Protein AF-A0A935Y279-F1 (afdb_monomer_lite)

Structure (mmCIF, N/CA/C/O backbone):
data_AF-A0A935Y279-F1
#
_entry.id   AF-A0A935Y279-F1
#
loop_
_atom_site.group_PDB
_atom_site.id
_atom_site.type_symbol
_atom_site.label_atom_id
_atom_site.label_alt_id
_atom_site.label_comp_id
_atom_site.label_asym_id
_atom_site.label_entity_id
_atom_site.label_seq_id
_atom_site.pdbx_PDB_ins_code
_atom_site.Cartn_x
_atom_site.Cartn_y
_atom_site.Cartn_z
_atom_site.occupancy
_atom_site.B_iso_or_equiv
_atom_site.auth_seq_id
_atom_site.auth_comp_id
_atom_site.auth_asym_id
_atom_site.auth_atom_id
_atom_site.pdbx_PDB_model_num
ATOM 1 N N . MET A 1 1 ? -12.618 2.367 8.382 1.00 70.62 1 MET A N 1
ATOM 2 C CA . MET A 1 1 ? -11.995 2.801 9.655 1.00 70.62 1 MET A CA 1
ATOM 3 C C . MET A 1 1 ? -10.494 2.624 9.514 1.00 70.62 1 MET A C 1
ATOM 5 O O . MET A 1 1 ? -10.117 1.582 8.996 1.00 70.62 1 MET A O 1
ATOM 9 N N . PRO A 1 2 ? -9.652 3.591 9.921 1.00 80.25 2 PRO A N 1
ATOM 10 C CA . PRO A 1 2 ? -8.203 3.426 9.836 1.00 80.25 2 PRO A CA 1
ATOM 11 C C . PRO A 1 2 ? -7.708 2.203 10.620 1.00 80.25 2 PRO A C 1
ATOM 13 O O . PRO A 1 2 ? -8.274 1.853 11.662 1.00 80.25 2 PRO A O 1
ATOM 16 N N . ARG A 1 3 ? -6.655 1.562 10.103 1.00 86.56 3 ARG A N 1
ATOM 17 C CA . ARG A 1 3 ? -5.984 0.428 10.746 1.00 86.56 3 ARG A CA 1
ATOM 18 C C . ARG A 1 3 ? -5.455 0.825 12.126 1.00 86.56 3 ARG A C 1
ATOM 20 O O . ARG A 1 3 ? -4.915 1.915 12.304 1.00 86.56 3 ARG A O 1
ATOM 27 N N . GLY A 1 4 ? -5.550 -0.099 13.079 1.00 87.19 4 GLY A N 1
ATOM 28 C CA . GLY A 1 4 ? -5.021 0.064 14.430 1.00 87.19 4 GLY A CA 1
ATOM 29 C C . GLY A 1 4 ? -6.099 0.150 15.506 1.00 87.19 4 GLY A C 1
ATOM 30 O O . GLY A 1 4 ? -7.254 -0.225 15.300 1.00 87.19 4 GLY A O 1
ATOM 31 N N . ILE A 1 5 ? -5.688 0.602 16.693 1.00 90.94 5 ILE A N 1
ATOM 32 C CA . ILE A 1 5 ? -6.561 0.646 17.865 1.00 90.94 5 ILE A CA 1
ATOM 33 C C . ILE A 1 5 ? -7.462 1.875 17.793 1.00 90.94 5 ILE A C 1
ATOM 35 O O . ILE A 1 5 ? -6.984 3.006 17.742 1.00 90.94 5 ILE A O 1
ATOM 39 N N . GLN A 1 6 ? -8.766 1.635 17.844 1.00 89.81 6 GLN A N 1
ATOM 40 C CA . GLN A 1 6 ? -9.812 2.644 17.741 1.00 89.81 6 GLN A CA 1
ATOM 41 C C . GLN A 1 6 ? -10.726 2.581 18.962 1.00 89.81 6 GLN A C 1
ATOM 43 O O . GLN A 1 6 ? -10.985 1.504 19.499 1.00 89.81 6 GLN A O 1
ATOM 48 N N . ASN A 1 7 ? -1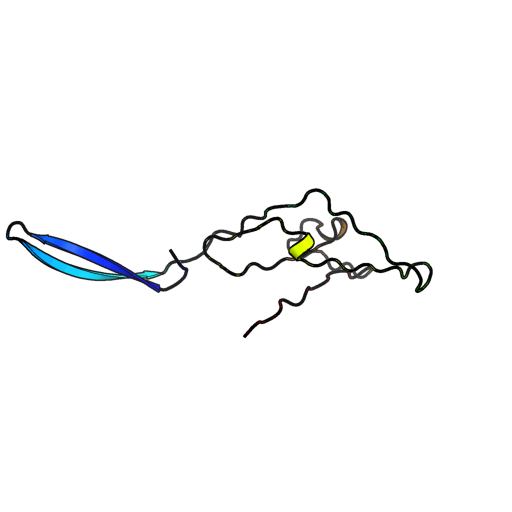1.232 3.733 19.398 1.00 93.62 7 ASN A N 1
ATOM 49 C CA . ASN A 1 7 ? -12.157 3.818 20.524 1.00 93.62 7 ASN A CA 1
ATOM 50 C C . ASN A 1 7 ? -13.590 3.911 19.998 1.00 93.62 7 ASN A C 1
ATOM 52 O O . ASN A 1 7 ? -13.951 4.880 19.335 1.00 93.62 7 ASN A O 1
ATOM 56 N N . ALA A 1 8 ? -14.407 2.917 20.322 1.00 90.94 8 ALA A N 1
ATOM 57 C CA . ALA A 1 8 ? -15.848 2.954 20.131 1.00 90.94 8 ALA A CA 1
ATOM 58 C C . ALA A 1 8 ? -16.539 3.298 21.454 1.00 90.94 8 ALA A C 1
ATOM 60 O O . ALA A 1 8 ? -16.060 2.934 22.529 1.00 90.94 8 ALA A O 1
ATOM 61 N N . TYR A 1 9 ? -17.673 3.989 21.377 1.00 93.31 9 TYR A N 1
ATOM 62 C CA . TYR A 1 9 ? -18.470 4.359 22.542 1.00 93.31 9 TYR A CA 1
ATOM 63 C C . TYR A 1 9 ? -19.799 3.619 22.502 1.00 93.31 9 TYR A C 1
ATOM 65 O O . TYR A 1 9 ? -20.561 3.761 21.549 1.00 93.31 9 TYR A O 1
ATOM 73 N N . ILE A 1 10 ? -20.082 2.860 23.554 1.00 93.19 10 ILE A N 1
ATOM 74 C CA . ILE A 1 10 ? -21.420 2.340 23.816 1.00 93.19 10 ILE A CA 1
ATOM 75 C C . ILE A 1 10 ? -22.118 3.372 24.690 1.00 93.19 10 ILE A C 1
ATOM 77 O O . ILE A 1 10 ? -21.613 3.717 25.761 1.00 93.19 10 ILE A O 1
ATOM 81 N N . VAL A 1 11 ? -23.248 3.877 24.211 1.00 93.94 11 VAL A N 1
ATOM 82 C CA . VAL A 1 11 ? -24.107 4.811 24.936 1.00 93.94 11 VAL A CA 1
ATOM 83 C C . VAL A 1 11 ? -25.408 4.080 25.235 1.00 93.94 11 VAL A C 1
ATOM 85 O O . VAL A 1 11 ? -26.057 3.599 24.311 1.00 93.94 11 VAL A O 1
ATOM 88 N N . ALA A 1 12 ? -25.752 3.961 26.513 1.00 93.00 12 ALA A N 1
ATOM 89 C CA . ALA A 1 12 ? -27.012 3.388 26.967 1.00 93.00 12 ALA A CA 1
ATOM 90 C C . ALA A 1 12 ? -27.790 4.452 27.742 1.00 93.00 12 ALA A C 1
ATOM 92 O O . ALA A 1 12 ? -27.202 5.150 28.568 1.00 93.00 12 ALA A O 1
ATOM 93 N N . GLU A 1 13 ? -29.084 4.563 27.467 1.00 95.75 13 GLU A N 1
ATOM 94 C CA . GLU A 1 13 ? -30.016 5.456 28.152 1.00 95.75 13 GLU A CA 1
ATOM 95 C C . GLU A 1 13 ? -31.106 4.609 28.815 1.00 95.75 13 GLU A C 1
ATOM 97 O O . GLU A 1 13 ? -31.623 3.678 28.192 1.00 95.75 13 GLU A O 1
ATOM 102 N N . ASP A 1 14 ? -31.407 4.883 30.084 1.00 93.31 14 ASP A N 1
ATOM 103 C CA . ASP A 1 14 ? -32.501 4.223 30.799 1.00 93.31 14 ASP A CA 1
ATOM 104 C C . ASP A 1 14 ? -33.833 4.982 30.660 1.00 93.31 14 ASP A C 1
ATOM 106 O O . ASP A 1 14 ? -33.900 6.101 30.154 1.00 93.31 14 ASP A O 1
ATOM 110 N N . CYS A 1 15 ? -34.923 4.375 31.136 1.00 90.81 15 CYS A N 1
ATOM 111 C CA . CYS A 1 15 ? -36.274 4.943 31.055 1.00 90.81 15 CYS A CA 1
ATOM 112 C C . CYS A 1 15 ? -36.440 6.264 31.832 1.00 90.81 15 CYS A C 1
ATOM 114 O O . CYS A 1 15 ? -37.446 6.950 31.664 1.00 90.81 15 CYS A O 1
ATOM 116 N N . CYS A 1 16 ? -35.490 6.585 32.713 1.00 92.81 16 CYS A N 1
ATOM 117 C CA . CYS A 1 16 ? -35.476 7.785 33.541 1.00 92.81 16 CYS A CA 1
ATOM 118 C C . CYS A 1 16 ? -34.593 8.894 32.937 1.00 92.81 16 CYS A C 1
ATOM 120 O O . CYS A 1 16 ? -34.483 9.963 33.537 1.00 92.81 16 CYS A O 1
ATOM 122 N N . GLY A 1 17 ? -33.977 8.656 31.772 1.00 90.88 17 GLY A N 1
ATOM 123 C CA . GLY A 1 17 ? -33.108 9.606 31.074 1.00 90.88 17 GLY A CA 1
ATOM 124 C C . GLY A 1 17 ? -31.649 9.595 31.542 1.00 90.88 17 GLY A C 1
ATOM 125 O O . GLY A 1 17 ? -30.883 10.493 31.182 1.00 90.88 17 GLY A O 1
ATOM 126 N N . ASN A 1 18 ? -31.221 8.611 32.344 1.00 93.62 18 ASN A N 1
ATOM 127 C CA . ASN A 1 18 ? -29.813 8.496 32.724 1.00 93.62 18 ASN A CA 1
ATOM 128 C C . ASN A 1 18 ? -29.010 7.895 31.571 1.00 93.62 18 ASN A C 1
ATOM 130 O O . ASN A 1 18 ? -29.289 6.786 31.117 1.00 93.62 18 ASN A O 1
ATOM 134 N N . ILE A 1 19 ? -27.954 8.594 31.150 1.00 94.00 19 ILE A N 1
ATOM 135 C CA . ILE A 1 19 ? -27.087 8.166 30.049 1.00 94.00 19 ILE A CA 1
ATOM 136 C C . ILE A 1 19 ? -25.747 7.674 30.599 1.00 94.00 19 ILE A C 1
ATOM 138 O O . ILE A 1 19 ? -24.995 8.429 31.215 1.00 94.00 19 ILE A O 1
ATOM 142 N N . THR A 1 20 ? -25.395 6.426 30.302 1.00 93.06 20 THR A N 1
ATOM 143 C CA . THR A 1 20 ? -24.072 5.859 30.589 1.00 93.06 20 THR A CA 1
ATOM 144 C C . THR A 1 20 ? -23.281 5.681 29.299 1.00 93.06 20 THR A C 1
ATOM 146 O O . THR A 1 20 ? -23.778 5.117 28.326 1.00 93.06 20 THR A O 1
ATOM 149 N N . LYS A 1 21 ? -22.019 6.132 29.296 1.00 94.06 21 LYS A N 1
ATOM 150 C CA . LYS A 1 21 ? -21.083 5.953 28.175 1.00 94.06 21 LYS A CA 1
ATOM 151 C C . LYS A 1 21 ? -19.918 5.057 28.584 1.00 94.06 21 LYS A C 1
ATOM 153 O O . LYS A 1 21 ? -19.263 5.316 29.593 1.00 94.06 21 LYS A O 1
ATOM 158 N N . LYS A 1 22 ? -19.614 4.035 27.782 1.00 94.56 22 LYS A N 1
ATOM 159 C CA . LYS A 1 22 ? -18.463 3.144 27.990 1.00 94.56 22 LYS A CA 1
ATOM 160 C C . LYS A 1 22 ? -17.594 3.065 26.741 1.00 94.56 22 LYS A C 1
ATOM 162 O O . LYS A 1 22 ? -18.106 2.949 25.634 1.00 94.56 22 LYS A O 1
ATOM 167 N N . ILE A 1 23 ? -16.276 3.114 26.937 1.00 95.00 23 ILE A N 1
ATOM 168 C CA . ILE A 1 23 ? -15.287 2.981 25.863 1.00 95.00 23 ILE A CA 1
ATOM 169 C C . ILE A 1 23 ? -14.995 1.499 25.620 1.00 95.00 23 ILE A C 1
ATOM 171 O O . ILE A 1 23 ? -14.695 0.762 26.561 1.00 95.00 23 ILE A O 1
ATOM 175 N N . VAL A 1 24 ? -15.020 1.095 24.354 1.00 93.25 24 VAL A N 1
ATOM 176 C CA . VAL A 1 24 ? -14.563 -0.204 23.857 1.00 93.25 24 VAL A CA 1
ATOM 177 C C . VAL A 1 24 ? -13.392 0.034 22.913 1.00 93.25 24 VAL A C 1
ATOM 179 O O . VAL A 1 24 ? -13.483 0.843 21.993 1.00 93.25 24 VAL A O 1
ATOM 182 N N . ARG A 1 25 ? -12.279 -0.667 23.139 1.00 93.00 25 ARG A N 1
ATOM 183 C CA . ARG A 1 25 ? -11.101 -0.593 22.267 1.00 93.00 25 ARG A CA 1
ATOM 184 C C . ARG A 1 25 ? -11.224 -1.664 21.191 1.00 93.00 25 ARG A C 1
ATOM 186 O O . ARG A 1 25 ? -11.221 -2.851 21.502 1.00 93.00 25 ARG A O 1
ATOM 193 N N . LEU A 1 26 ? -11.336 -1.236 19.943 1.00 90.81 26 LEU A N 1
ATOM 194 C CA . LEU A 1 26 ? -11.379 -2.093 18.766 1.00 90.81 26 LEU A CA 1
ATOM 195 C C . LEU A 1 26 ? -9.988 -2.144 18.142 1.00 90.81 26 LEU A C 1
ATOM 197 O O . LEU A 1 26 ? -9.334 -1.113 18.031 1.00 90.81 26 LEU A O 1
ATOM 201 N N . ASN A 1 27 ? -9.540 -3.323 17.718 1.00 90.75 27 ASN A N 1
ATOM 202 C CA . ASN A 1 27 ? -8.324 -3.461 16.923 1.00 90.75 27 ASN A CA 1
ATOM 203 C C . ASN A 1 27 ? -8.713 -3.736 15.470 1.00 90.75 27 ASN A C 1
ATOM 205 O O . ASN A 1 27 ? -9.178 -4.831 15.152 1.00 90.75 27 ASN A O 1
ATOM 209 N N . VAL A 1 28 ? -8.558 -2.736 14.605 1.00 88.69 28 VAL A N 1
ATOM 210 C CA . VAL A 1 28 ? -8.872 -2.856 13.180 1.00 88.69 28 VAL A CA 1
ATOM 211 C C . VAL A 1 28 ? -7.663 -3.450 12.466 1.00 88.69 28 VAL A C 1
ATOM 213 O O . VAL A 1 28 ? -6.619 -2.801 12.354 1.00 88.69 28 VAL A O 1
ATOM 216 N N . LEU A 1 29 ? -7.814 -4.688 11.998 1.00 87.12 29 LEU A N 1
ATOM 217 C CA . LEU A 1 29 ? -6.830 -5.385 11.176 1.00 87.12 29 LEU A CA 1
ATOM 218 C C . LEU A 1 29 ? -7.148 -5.189 9.695 1.00 87.12 29 LEU A C 1
ATOM 220 O O . LEU A 1 29 ? -8.314 -5.170 9.305 1.00 87.12 29 LEU A O 1
ATOM 224 N N . ASP A 1 30 ? -6.097 -5.069 8.893 1.00 85.56 30 ASP A N 1
ATOM 225 C CA . ASP A 1 30 ? -6.195 -4.964 7.446 1.00 85.56 30 ASP A CA 1
ATOM 226 C C . ASP A 1 30 ? -5.770 -6.281 6.797 1.00 85.56 30 ASP A C 1
ATOM 228 O O . ASP A 1 30 ? -4.614 -6.689 6.914 1.00 85.56 30 ASP A O 1
ATOM 232 N N . ASN A 1 31 ? -6.729 -6.947 6.158 1.00 85.44 31 ASN A N 1
ATOM 233 C CA . ASN A 1 31 ? -6.556 -8.254 5.524 1.00 85.44 31 ASN A CA 1
ATOM 234 C C . ASN A 1 31 ? -6.982 -8.234 4.047 1.00 85.44 31 ASN A C 1
ATOM 236 O O . ASN A 1 31 ? -7.136 -9.298 3.444 1.00 85.44 31 ASN A O 1
ATOM 240 N N . VAL A 1 32 ? -7.233 -7.053 3.476 1.00 86.94 32 VAL A N 1
ATOM 241 C CA . VAL A 1 32 ? -7.683 -6.919 2.088 1.00 86.94 32 VAL A CA 1
ATOM 242 C C . VAL A 1 32 ? -6.501 -6.430 1.254 1.00 86.94 32 VAL A C 1
ATOM 244 O O . VAL A 1 32 ? -5.901 -5.419 1.599 1.00 86.94 32 VAL A O 1
ATOM 247 N N . PRO A 1 33 ? -6.113 -7.137 0.179 1.00 85.50 33 PRO A N 1
ATOM 248 C CA . PRO A 1 33 ? -5.049 -6.652 -0.689 1.00 85.50 33 PRO A CA 1
ATOM 249 C C . PRO A 1 33 ? -5.495 -5.383 -1.444 1.00 85.50 33 PRO A C 1
ATOM 251 O O . PRO A 1 33 ? -6.686 -5.244 -1.738 1.00 85.50 33 PRO A O 1
ATOM 254 N N . PRO A 1 34 ? -4.555 -4.499 -1.831 1.00 89.25 34 PRO A N 1
ATOM 255 C CA . PRO A 1 34 ? -4.856 -3.332 -2.655 1.00 89.25 34 PRO A CA 1
ATOM 256 C C . PRO A 1 34 ? -5.556 -3.695 -3.968 1.00 89.25 34 PRO A C 1
ATOM 258 O O . PRO A 1 34 ? -5.315 -4.761 -4.544 1.00 89.25 34 PRO A O 1
ATOM 261 N N . VAL A 1 35 ? -6.371 -2.773 -4.477 1.00 90.38 35 VAL A N 1
ATOM 262 C CA . VAL A 1 35 ? -7.042 -2.904 -5.772 1.00 90.38 35 VAL A CA 1
ATOM 263 C C . VAL A 1 35 ? -6.166 -2.273 -6.858 1.00 90.38 35 VAL A C 1
ATOM 265 O O . VAL A 1 35 ? -5.975 -1.052 -6.844 1.00 90.38 35 VAL A O 1
ATOM 268 N N . PRO A 1 36 ? -5.637 -3.063 -7.813 1.00 88.12 36 PRO A N 1
ATOM 269 C CA . PRO A 1 36 ? -4.874 -2.517 -8.923 1.00 88.12 36 PRO A CA 1
ATOM 270 C C . PRO A 1 36 ? -5.810 -1.915 -9.976 1.00 88.12 36 PRO A C 1
ATOM 272 O O . PRO A 1 36 ? -6.769 -2.558 -10.411 1.00 88.12 36 PRO A O 1
ATOM 275 N N . VAL A 1 37 ? -5.498 -0.708 -10.443 1.00 90.31 37 VAL A N 1
ATOM 276 C CA . VAL A 1 37 ? -6.150 -0.102 -11.610 1.00 90.31 37 VAL A CA 1
ATOM 277 C C . VAL A 1 37 ? -5.145 -0.067 -12.756 1.00 90.31 37 VAL A C 1
ATOM 279 O O . VAL A 1 37 ? -4.247 0.771 -12.807 1.00 90.31 37 VAL A O 1
ATOM 282 N N . CYS A 1 38 ? -5.283 -1.029 -13.669 1.00 83.62 38 CYS A N 1
ATOM 283 C CA . CYS A 1 38 ? -4.279 -1.298 -14.693 1.00 83.62 38 CYS A CA 1
ATOM 284 C C . CYS A 1 38 ? -4.439 -0.420 -15.939 1.00 83.62 38 CYS A C 1
ATOM 286 O O . CYS A 1 38 ? -5.531 -0.292 -16.500 1.00 83.62 38 CYS A O 1
ATOM 288 N N . ILE A 1 39 ? -3.308 0.057 -16.459 1.00 85.94 39 ILE A N 1
ATOM 289 C CA . ILE A 1 39 ? -3.193 0.595 -17.816 1.00 85.94 39 ILE A CA 1
ATOM 290 C C . ILE A 1 39 ? -2.945 -0.572 -18.779 1.00 85.94 39 ILE A C 1
ATOM 292 O O . ILE A 1 39 ? -2.060 -1.394 -18.555 1.00 85.94 39 ILE A O 1
ATOM 296 N N . ARG A 1 40 ? -3.722 -0.663 -19.866 1.00 83.12 40 ARG A N 1
ATOM 297 C CA . ARG A 1 40 ? -3.569 -1.753 -20.851 1.00 83.12 40 ARG A CA 1
ATOM 298 C C . ARG A 1 40 ? -2.338 -1.593 -21.739 1.00 83.12 40 ARG A C 1
ATOM 300 O O . ARG A 1 40 ? -1.705 -2.582 -22.091 1.00 83.12 40 ARG A O 1
ATOM 307 N N . ASN A 1 41 ? -2.022 -0.360 -22.126 1.00 86.31 41 ASN A N 1
ATOM 308 C CA . ASN A 1 41 ? -0.952 -0.061 -23.068 1.00 86.31 41 ASN A CA 1
ATOM 309 C C . ASN A 1 41 ? -0.196 1.187 -22.609 1.00 86.31 41 ASN A C 1
ATOM 311 O O . ASN A 1 41 ? -0.787 2.258 -22.499 1.00 86.31 41 ASN A O 1
ATOM 315 N N . THR A 1 42 ? 1.114 1.050 -22.417 1.00 86.94 42 THR A N 1
ATOM 316 C CA . THR A 1 42 ? 2.027 2.169 -22.159 1.00 86.94 42 THR A CA 1
ATOM 317 C C . THR A 1 42 ? 3.006 2.245 -23.322 1.00 86.94 42 THR A C 1
ATOM 319 O O . THR A 1 42 ? 3.754 1.301 -23.574 1.00 86.94 42 THR A O 1
ATOM 322 N N . VAL A 1 43 ? 2.976 3.351 -24.065 1.00 89.69 43 VAL A N 1
ATOM 323 C CA . VAL A 1 43 ? 3.877 3.582 -25.201 1.00 89.69 43 VAL A CA 1
ATOM 324 C C . VAL A 1 43 ? 5.083 4.367 -24.707 1.00 89.69 43 VAL A C 1
ATOM 326 O O . VAL A 1 43 ? 4.929 5.419 -24.092 1.00 89.69 43 VAL A O 1
ATOM 329 N N . VAL A 1 44 ? 6.284 3.857 -24.978 1.00 87.12 44 VAL A N 1
ATOM 330 C CA . VAL A 1 44 ? 7.543 4.499 -24.592 1.00 87.12 44 VAL A CA 1
ATOM 331 C C . VAL A 1 44 ? 8.475 4.574 -25.789 1.00 87.12 44 VAL A C 1
ATOM 333 O O . VAL A 1 44 ? 8.587 3.624 -26.564 1.00 87.12 44 VAL A O 1
ATOM 336 N N . SER A 1 45 ? 9.160 5.703 -25.931 1.00 87.81 45 SER A N 1
ATOM 337 C CA . SER A 1 45 ? 10.200 5.870 -26.942 1.00 87.81 45 SER A CA 1
ATOM 338 C C . SER A 1 45 ? 11.539 5.405 -26.383 1.00 87.81 45 SER A C 1
ATOM 340 O O . SER A 1 45 ? 11.905 5.722 -25.247 1.00 87.81 45 SER A O 1
ATOM 342 N N . LEU A 1 46 ? 12.285 4.652 -27.189 1.00 84.38 46 LEU A N 1
ATOM 343 C CA . LEU A 1 46 ? 13.664 4.294 -26.881 1.00 84.38 46 LEU A CA 1
ATOM 344 C C . LEU A 1 46 ? 14.572 5.467 -27.244 1.00 84.38 46 LEU A C 1
ATOM 346 O O . LEU A 1 46 ? 14.511 5.977 -28.362 1.00 84.38 46 LEU A O 1
ATOM 350 N N . VAL A 1 47 ? 15.416 5.882 -26.304 1.00 80.38 47 VAL A N 1
ATOM 351 C CA . VAL A 1 47 ? 16.440 6.898 -26.556 1.00 80.38 47 VAL A CA 1
ATOM 352 C C . VAL A 1 47 ? 17.695 6.171 -27.033 1.00 80.38 47 VAL A C 1
ATOM 354 O O . VAL A 1 47 ? 18.200 5.285 -26.343 1.00 80.38 47 VAL A O 1
ATOM 357 N N . GLY A 1 48 ? 18.146 6.486 -28.247 1.00 74.88 48 GLY A N 1
ATOM 358 C CA . GLY A 1 48 ? 19.316 5.870 -28.873 1.00 74.88 48 GLY A CA 1
ATOM 359 C C . GLY A 1 48 ? 20.540 6.781 -28.867 1.00 74.88 48 GLY A C 1
ATOM 360 O O . GLY A 1 48 ? 20.406 7.996 -28.749 1.00 74.88 48 GLY A O 1
ATOM 361 N N . GLY A 1 49 ? 21.729 6.190 -29.018 1.00 69.25 49 GLY A N 1
ATOM 362 C CA . GLY A 1 49 ? 22.984 6.935 -29.217 1.00 69.25 49 GLY A CA 1
ATOM 363 C C . GLY A 1 49 ? 24.184 6.445 -28.406 1.00 69.25 49 GLY A C 1
ATOM 364 O O . GLY A 1 49 ? 25.262 7.009 -28.551 1.00 69.25 49 GLY A O 1
ATOM 365 N N . VAL A 1 50 ? 24.013 5.417 -27.565 1.00 66.62 50 VAL A N 1
ATOM 366 C CA . VAL A 1 50 ? 25.066 4.959 -26.639 1.00 66.62 50 VAL A CA 1
ATOM 367 C C . VAL A 1 50 ? 25.869 3.784 -27.213 1.00 66.62 50 VAL A C 1
ATOM 369 O O . VAL A 1 50 ? 27.089 3.807 -27.111 1.00 66.62 50 VAL A O 1
ATOM 372 N N . SER A 1 51 ? 25.218 2.829 -27.898 1.00 74.50 51 SER A N 1
ATOM 373 C CA . SER A 1 51 ? 25.787 1.792 -28.792 1.00 74.50 51 SER A CA 1
ATOM 374 C C . SER A 1 51 ? 24.683 0.792 -29.197 1.00 74.50 51 SER A C 1
ATOM 376 O O . SER A 1 51 ? 23.635 0.747 -28.541 1.00 74.50 51 SER A O 1
ATOM 378 N N . PRO A 1 52 ? 24.853 -0.023 -30.260 1.00 74.56 52 PRO A N 1
ATOM 379 C CA . PRO A 1 52 ? 23.912 -1.096 -30.583 1.00 74.56 52 PRO A CA 1
ATOM 380 C C . PRO A 1 52 ? 23.726 -2.045 -29.390 1.00 74.56 52 PRO A C 1
ATOM 382 O O . PRO A 1 52 ? 24.693 -2.592 -28.875 1.00 74.56 52 PRO A O 1
ATOM 385 N N . GLY A 1 53 ? 22.481 -2.246 -28.954 1.00 73.38 53 GLY A N 1
ATOM 386 C CA . GLY A 1 53 ? 22.153 -3.118 -27.817 1.00 73.38 53 GLY A CA 1
ATOM 387 C C . GLY A 1 53 ? 22.139 -2.439 -26.441 1.00 73.38 53 GLY A C 1
ATOM 388 O O . GLY A 1 53 ? 21.702 -3.069 -25.483 1.00 73.38 53 GLY A O 1
ATOM 389 N N . GLU A 1 54 ? 22.522 -1.162 -26.342 1.00 75.19 54 GLU A N 1
ATOM 390 C CA . GLU A 1 54 ? 22.579 -0.414 -25.070 1.00 75.19 54 GLU A CA 1
ATOM 391 C C . GLU A 1 54 ? 21.520 0.693 -24.954 1.00 75.19 54 GLU A C 1
ATOM 393 O O . GLU A 1 54 ? 21.562 1.534 -24.057 1.00 75.19 54 GLU A O 1
ATOM 398 N N . ASN A 1 55 ? 20.544 0.717 -25.862 1.00 80.88 55 ASN A N 1
ATOM 399 C CA . ASN A 1 55 ? 19.468 1.702 -25.812 1.00 80.88 55 ASN A CA 1
ATOM 400 C C . ASN A 1 55 ? 18.578 1.431 -24.594 1.00 80.88 55 ASN A C 1
ATOM 402 O O . ASN A 1 55 ? 17.919 0.393 -24.506 1.00 80.88 55 ASN A O 1
ATOM 406 N N . ILE A 1 56 ? 18.534 2.388 -23.672 1.00 81.50 56 ILE A N 1
ATOM 407 C CA . ILE A 1 56 ? 17.723 2.326 -22.458 1.00 81.50 56 ILE A CA 1
ATOM 408 C C . ILE A 1 56 ? 16.674 3.435 -22.470 1.00 81.50 56 ILE A C 1
ATOM 410 O O . ILE A 1 56 ? 16.907 4.538 -22.961 1.00 81.50 56 ILE A O 1
ATOM 414 N N . THR A 1 57 ? 15.510 3.156 -21.892 1.00 85.69 57 THR A N 1
ATOM 415 C CA . THR A 1 57 ? 14.499 4.172 -21.590 1.00 85.69 57 THR A CA 1
ATOM 416 C C . THR A 1 57 ? 14.055 4.021 -20.145 1.00 85.69 57 THR A C 1
ATOM 418 O O . THR A 1 57 ? 14.097 2.922 -19.585 1.00 85.69 57 THR A O 1
ATOM 421 N N . LYS A 1 58 ? 13.681 5.132 -19.516 1.00 85.38 58 LYS A N 1
ATOM 422 C CA . LYS A 1 58 ? 13.230 5.157 -18.124 1.00 85.38 58 LYS A CA 1
ATOM 423 C C . LYS A 1 58 ? 11.726 5.360 -18.102 1.00 85.38 58 LYS A C 1
ATOM 425 O O . LYS A 1 58 ? 11.209 6.227 -18.797 1.00 85.38 58 LYS A O 1
ATOM 430 N N . VAL A 1 59 ? 11.050 4.575 -17.275 1.00 87.25 59 VAL A N 1
ATOM 431 C CA . VAL A 1 59 ? 9.608 4.670 -17.043 1.00 87.25 59 VAL A CA 1
ATOM 432 C C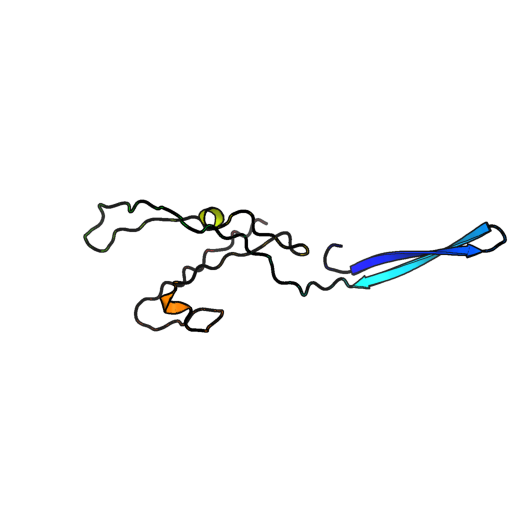 . VAL A 1 59 ? 9.405 4.827 -15.547 1.00 87.25 59 VAL A C 1
ATOM 434 O O . VAL A 1 59 ? 9.980 4.066 -14.764 1.00 87.25 59 VAL A O 1
ATOM 437 N N . PHE A 1 60 ? 8.630 5.830 -15.144 1.00 87.56 60 PHE A N 1
ATOM 438 C CA . PHE A 1 60 ? 8.275 6.007 -13.743 1.00 87.56 60 PHE A CA 1
ATOM 439 C C . PHE A 1 60 ? 7.196 4.994 -13.351 1.00 87.56 60 PHE A C 1
ATOM 441 O O . PHE A 1 60 ? 6.349 4.637 -14.165 1.00 87.56 60 PHE A O 1
ATOM 448 N N . ALA A 1 61 ? 7.210 4.536 -12.097 1.00 84.38 61 ALA A N 1
ATOM 449 C CA . ALA A 1 61 ? 6.216 3.578 -11.607 1.00 84.38 61 ALA A CA 1
ATOM 450 C C . ALA A 1 61 ? 4.780 4.125 -11.721 1.00 84.38 61 ALA A C 1
ATOM 452 O O . ALA A 1 61 ? 3.877 3.397 -12.112 1.00 84.38 61 ALA A O 1
ATOM 453 N N . GLU A 1 62 ? 4.599 5.424 -11.473 1.00 85.19 62 GLU A N 1
ATOM 454 C CA . GLU A 1 62 ? 3.322 6.132 -11.642 1.00 85.19 62 GLU A CA 1
ATOM 455 C C . GLU A 1 62 ? 2.804 6.113 -13.087 1.00 85.19 62 GLU A C 1
ATOM 457 O O . GLU A 1 62 ? 1.603 6.148 -13.307 1.00 85.19 62 GLU A O 1
ATOM 462 N N . SER A 1 63 ? 3.682 5.985 -14.091 1.00 87.88 63 SER A N 1
ATOM 463 C CA . SER A 1 63 ? 3.270 5.876 -15.499 1.00 87.88 63 SER A CA 1
ATOM 464 C C . SER A 1 63 ? 2.620 4.527 -15.837 1.00 87.88 63 SER A C 1
ATOM 466 O O . SER A 1 63 ? 2.134 4.345 -16.954 1.00 87.88 63 SER A O 1
ATOM 468 N N . LEU A 1 64 ? 2.659 3.567 -14.909 1.00 87.00 64 LEU A N 1
ATOM 469 C CA . LEU A 1 64 ? 2.036 2.247 -15.024 1.00 87.00 64 LEU A CA 1
ATOM 470 C C . LEU A 1 64 ? 0.793 2.108 -14.132 1.00 87.00 64 LEU A C 1
ATOM 472 O O . LEU A 1 64 ? 0.153 1.056 -14.151 1.00 87.00 64 LEU A O 1
ATOM 476 N N . ASP A 1 65 ? 0.452 3.147 -13.370 1.00 87.94 65 ASP A N 1
ATOM 477 C CA . ASP A 1 65 ? -0.676 3.164 -12.448 1.00 87.94 65 ASP A CA 1
ATOM 478 C C . ASP A 1 65 ? -1.783 4.100 -12.948 1.00 87.94 65 ASP A C 1
ATOM 480 O O . ASP A 1 65 ? -1.515 5.196 -13.435 1.00 87.94 65 ASP A O 1
ATOM 484 N N . ASN A 1 66 ? -3.041 3.680 -12.812 1.00 89.69 66 ASN A N 1
ATOM 485 C CA . ASN A 1 66 ? -4.210 4.496 -13.150 1.00 89.69 66 ASN A CA 1
ATOM 486 C C . ASN A 1 66 ? -5.095 4.732 -11.917 1.00 89.69 66 ASN A C 1
ATOM 488 O O . ASN A 1 66 ? -6.321 4.651 -11.993 1.00 89.69 66 ASN A O 1
ATOM 492 N N . GLY A 1 67 ? -4.465 4.996 -10.771 1.00 89.12 67 GLY A N 1
ATOM 493 C CA . GLY A 1 67 ? -5.157 5.251 -9.511 1.00 89.12 67 GLY A CA 1
ATOM 494 C C . GLY A 1 67 ? -5.491 3.977 -8.745 1.00 89.12 67 GLY A C 1
ATOM 495 O O . GLY A 1 67 ? -6.615 3.831 -8.263 1.00 89.12 67 GLY A O 1
ATOM 496 N N . SER A 1 68 ? -4.533 3.053 -8.637 1.00 90.38 68 SER A N 1
ATOM 497 C CA . SER A 1 68 ? -4.634 1.931 -7.700 1.00 90.38 68 SER A CA 1
ATOM 498 C C . SER A 1 68 ? -4.816 2.452 -6.277 1.00 90.38 68 SER A C 1
ATOM 500 O O . SER A 1 68 ? -4.256 3.482 -5.898 1.00 90.38 68 SER A O 1
ATOM 502 N N . PHE A 1 69 ? -5.603 1.745 -5.472 1.00 91.00 69 PHE A N 1
ATOM 503 C CA . PHE A 1 69 ? -5.950 2.212 -4.134 1.00 91.00 69 PHE A CA 1
ATOM 504 C C . PHE A 1 69 ? -6.105 1.061 -3.148 1.00 91.00 69 PHE A C 1
ATOM 506 O O . PHE A 1 69 ? -6.350 -0.088 -3.516 1.00 91.00 69 PHE A O 1
ATOM 513 N N . ASP A 1 70 ? -5.977 1.400 -1.872 1.00 89.44 70 ASP A N 1
ATOM 514 C CA . ASP A 1 70 ? -6.290 0.524 -0.757 1.00 89.44 70 ASP A CA 1
ATOM 515 C C . ASP A 1 70 ? -7.108 1.307 0.281 1.00 89.44 70 ASP A C 1
ATOM 517 O O . ASP A 1 70 ? -6.905 2.502 0.498 1.00 89.44 70 ASP A O 1
ATOM 521 N N . ASN A 1 71 ? -8.075 0.635 0.899 1.00 86.12 71 ASN A N 1
ATOM 522 C CA . ASN A 1 71 ? -8.996 1.239 1.858 1.00 86.12 71 ASN A CA 1
ATOM 523 C C . ASN A 1 71 ? -8.346 1.477 3.227 1.00 86.12 71 ASN A C 1
ATOM 525 O O . ASN A 1 7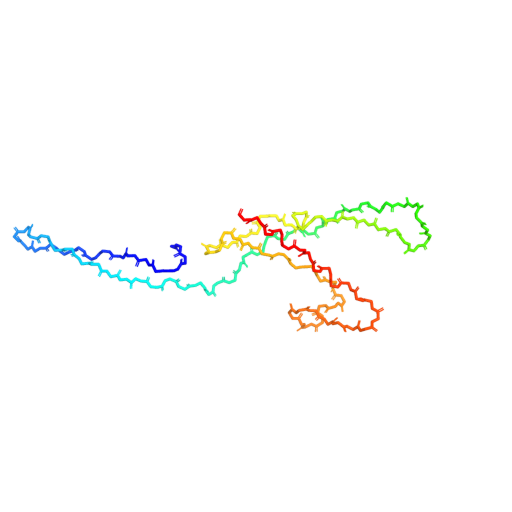1 ? -8.842 2.289 4.015 1.00 86.12 71 ASN A O 1
ATOM 529 N N . CYS A 1 72 ? -7.282 0.735 3.533 1.00 82.56 72 CYS A N 1
ATOM 530 C CA . CYS A 1 72 ? -6.678 0.681 4.859 1.00 82.56 72 CYS A CA 1
ATOM 531 C C . CYS A 1 72 ? -5.235 1.200 4.890 1.00 82.56 72 CYS A C 1
ATOM 533 O O . CYS A 1 72 ? -4.802 1.684 5.943 1.00 82.56 72 CYS A O 1
ATOM 535 N N . SER A 1 73 ? -4.514 1.153 3.764 1.00 81.31 73 SER A N 1
ATOM 536 C CA . SER A 1 73 ? -3.182 1.735 3.613 1.00 81.31 73 SER A CA 1
ATOM 537 C C . SER A 1 73 ? -3.183 2.945 2.666 1.00 81.31 73 SER A C 1
ATOM 539 O O . SER A 1 73 ? -3.498 2.805 1.487 1.00 81.31 73 SER A O 1
ATOM 541 N N . PRO A 1 74 ? -2.754 4.138 3.125 1.00 77.62 74 PRO A N 1
ATOM 542 C CA . PRO A 1 74 ? -2.583 5.297 2.244 1.00 77.62 74 PRO A CA 1
ATOM 543 C C . PRO A 1 74 ? -1.370 5.159 1.312 1.00 77.62 74 PRO A C 1
ATOM 545 O O . PRO A 1 74 ? -1.267 5.868 0.316 1.00 77.62 74 PRO A O 1
ATOM 548 N N . HIS A 1 75 ? -0.434 4.265 1.642 1.00 80.19 75 HIS A N 1
ATOM 549 C CA . HIS A 1 75 ? 0.760 4.012 0.849 1.00 80.19 75 HIS A CA 1
ATOM 550 C C . HIS A 1 75 ? 0.682 2.625 0.223 1.00 80.19 75 HIS A C 1
ATOM 552 O O . HIS A 1 75 ? 0.606 1.616 0.930 1.00 80.19 75 HIS A O 1
ATOM 558 N N . ILE A 1 76 ? 0.755 2.593 -1.104 1.00 84.81 76 ILE A N 1
ATOM 559 C CA . ILE A 1 76 ? 0.869 1.376 -1.902 1.00 84.81 76 ILE A CA 1
ATOM 560 C C . ILE A 1 76 ? 2.243 1.328 -2.569 1.00 84.81 76 ILE A C 1
ATOM 562 O O . ILE A 1 76 ? 2.859 2.359 -2.843 1.00 84.81 76 ILE A O 1
ATOM 566 N N . TYR A 1 77 ? 2.740 0.118 -2.806 1.00 82.88 77 TYR A N 1
ATOM 567 C CA . TYR A 1 77 ? 4.025 -0.113 -3.455 1.00 82.88 77 TYR A CA 1
ATOM 568 C C . TYR A 1 77 ? 3.802 -0.814 -4.786 1.00 82.88 77 TYR A C 1
ATOM 570 O O . TYR A 1 77 ? 2.970 -1.714 -4.893 1.00 82.88 77 TYR A O 1
ATOM 578 N N . PHE A 1 78 ? 4.596 -0.435 -5.781 1.00 81.31 78 PHE A N 1
ATOM 579 C CA . PHE A 1 78 ? 4.538 -1.017 -7.113 1.00 81.31 78 PHE A CA 1
ATOM 580 C C . PHE A 1 78 ? 5.725 -1.947 -7.333 1.00 81.31 78 PHE A C 1
ATOM 582 O O . PHE A 1 78 ? 6.862 -1.627 -6.976 1.00 81.31 78 PHE A O 1
ATOM 589 N N . LYS A 1 79 ? 5.462 -3.093 -7.959 1.00 80.69 79 LYS A N 1
ATOM 590 C CA . LYS A 1 79 ? 6.484 -4.027 -8.426 1.00 80.69 79 LYS A CA 1
ATOM 591 C C . LYS A 1 79 ? 6.245 -4.304 -9.903 1.00 80.69 79 LYS A C 1
ATOM 593 O O . LYS A 1 79 ? 5.118 -4.561 -10.310 1.00 80.69 79 LYS A O 1
ATOM 598 N N . VAL A 1 80 ? 7.316 -4.265 -10.687 1.00 81.00 80 VAL A N 1
ATOM 599 C CA . VAL A 1 80 ? 7.299 -4.607 -12.111 1.00 81.00 80 VAL A CA 1
ATOM 600 C C . VAL A 1 80 ? 8.085 -5.901 -12.289 1.00 81.00 80 VAL A C 1
ATOM 602 O O . VAL A 1 80 ? 9.165 -6.050 -11.721 1.00 81.00 80 VAL A O 1
ATOM 605 N N . ILE A 1 81 ? 7.522 -6.844 -13.041 1.00 80.75 81 ILE A N 1
ATOM 606 C CA . ILE A 1 81 ? 8.121 -8.148 -13.346 1.00 80.75 81 ILE A CA 1
ATOM 607 C C . ILE A 1 81 ? 7.946 -8.380 -14.847 1.00 80.75 81 ILE A C 1
ATOM 609 O O . ILE A 1 81 ? 6.895 -8.043 -15.402 1.00 80.75 81 ILE A O 1
ATOM 613 N N . ARG A 1 82 ? 8.957 -8.935 -15.524 1.00 81.31 82 ARG A N 1
ATOM 614 C CA . ARG A 1 82 ? 8.793 -9.337 -16.928 1.00 81.31 82 ARG A CA 1
ATOM 615 C C . ARG A 1 82 ? 7.843 -10.531 -17.008 1.00 81.31 82 ARG A C 1
ATOM 617 O O . ARG A 1 82 ? 7.895 -11.423 -16.170 1.00 81.31 82 ARG A O 1
ATOM 624 N N . MET A 1 83 ? 7.014 -10.600 -18.048 1.00 77.81 83 MET A N 1
ATOM 625 C CA . MET A 1 83 ? 6.045 -11.698 -18.193 1.00 77.81 83 MET A CA 1
ATOM 626 C C . MET A 1 83 ? 6.720 -13.084 -18.210 1.00 77.81 83 MET A C 1
ATOM 628 O O . MET A 1 83 ? 6.173 -14.046 -17.683 1.00 77.81 83 MET A O 1
ATOM 632 N N . GLU A 1 84 ? 7.939 -13.164 -18.752 1.00 79.88 84 GLU A N 1
ATOM 633 C CA . GLU A 1 84 ? 8.775 -14.374 -18.777 1.00 79.88 84 GLU A 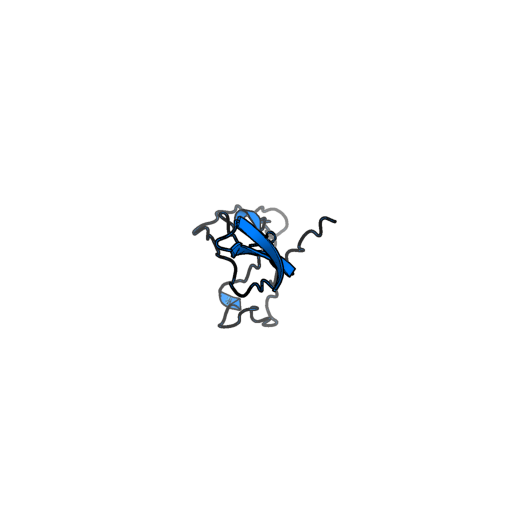CA 1
ATOM 634 C C . GLU A 1 84 ? 9.347 -14.775 -17.408 1.00 79.88 84 GLU A C 1
ATOM 636 O O . GLU A 1 84 ? 9.690 -15.933 -17.209 1.00 79.88 84 GLU A O 1
ATOM 641 N N . GLU A 1 85 ? 9.425 -13.846 -16.453 1.00 77.50 85 GLU A N 1
ATOM 642 C CA . GLU A 1 85 ? 9.905 -14.100 -15.089 1.00 77.50 85 GLU A CA 1
ATOM 643 C C . GLU A 1 85 ? 8.748 -14.452 -14.139 1.00 77.50 85 GLU A C 1
ATOM 645 O O . GLU A 1 85 ? 8.988 -14.969 -13.048 1.00 77.50 85 GLU A O 1
ATOM 650 N N . LEU A 1 86 ? 7.494 -14.188 -14.535 1.00 78.69 86 LEU A N 1
ATOM 651 C CA . LEU A 1 86 ? 6.314 -14.344 -13.682 1.00 78.69 86 LEU A CA 1
ATOM 652 C C . LEU A 1 86 ? 5.979 -15.811 -13.373 1.00 78.69 86 LEU A C 1
ATOM 654 O O . LEU A 1 86 ? 5.384 -16.042 -12.330 1.00 78.69 86 LEU A O 1
ATOM 658 N N . LEU A 1 87 ? 6.356 -16.766 -14.239 1.00 70.25 87 LEU A N 1
ATOM 659 C CA . LEU A 1 87 ? 6.266 -18.247 -14.151 1.00 70.25 87 LEU A CA 1
ATOM 660 C C . LEU A 1 87 ? 5.634 -18.854 -12.869 1.00 70.25 87 LEU A C 1
ATOM 662 O O . LEU A 1 87 ? 6.265 -19.628 -12.152 1.00 70.25 87 LEU A O 1
ATOM 666 N N . GLY A 1 88 ? 4.386 -18.502 -12.550 1.00 64.31 88 GLY A N 1
ATOM 667 C CA . GLY A 1 88 ? 3.682 -18.952 -11.342 1.00 64.31 88 GLY A CA 1
ATOM 668 C C . GLY A 1 88 ? 4.250 -18.475 -9.992 1.00 64.31 88 GLY A C 1
ATOM 669 O O . GLY A 1 88 ? 3.813 -18.964 -8.954 1.00 64.31 88 GLY A O 1
ATOM 670 N N . THR A 1 89 ? 5.199 -17.535 -9.966 1.00 68.38 89 THR A N 1
ATOM 671 C CA . THR A 1 89 ? 5.857 -17.058 -8.739 1.00 68.38 89 THR A CA 1
ATOM 672 C C . THR A 1 89 ? 5.454 -15.616 -8.433 1.00 68.38 89 THR A C 1
ATOM 674 O O . THR A 1 89 ? 5.683 -14.721 -9.241 1.00 68.38 89 THR A O 1
ATOM 677 N N . ILE A 1 90 ? 4.948 -15.346 -7.222 1.00 65.50 90 ILE A N 1
ATOM 678 C CA . ILE A 1 90 ? 4.547 -13.987 -6.784 1.00 65.50 90 ILE A CA 1
ATOM 679 C C . ILE A 1 90 ? 5.708 -12.977 -6.760 1.00 65.50 90 ILE A C 1
ATOM 681 O O . ILE A 1 90 ? 5.496 -11.768 -6.699 1.00 65.50 90 ILE A O 1
ATOM 685 N N . ASN A 1 91 ? 6.947 -13.473 -6.795 1.00 70.81 91 ASN A N 1
ATOM 686 C CA . ASN A 1 91 ? 8.151 -12.662 -6.701 1.00 70.81 91 ASN A CA 1
ATOM 687 C C . ASN A 1 91 ? 9.009 -12.611 -7.966 1.00 70.81 91 ASN A C 1
ATOM 689 O O . ASN A 1 91 ? 9.982 -11.855 -7.961 1.00 70.81 91 ASN A O 1
ATOM 693 N N . GLY A 1 92 ? 8.612 -13.322 -9.022 1.00 67.12 92 GLY A N 1
ATOM 694 C CA . GLY A 1 92 ? 9.453 -13.582 -10.185 1.00 67.12 92 GLY A CA 1
ATOM 695 C C . GLY A 1 92 ? 10.531 -14.632 -9.891 1.00 67.12 92 GLY A C 1
ATOM 696 O O . GLY A 1 92 ? 10.948 -14.804 -8.742 1.00 67.12 92 GLY A O 1
ATOM 697 N N . ILE A 1 93 ? 10.974 -15.356 -10.916 1.00 64.69 93 ILE A N 1
ATOM 698 C CA . ILE A 1 93 ? 12.113 -16.275 -10.807 1.00 64.69 93 ILE A CA 1
ATOM 699 C C . ILE A 1 93 ? 13.384 -15.530 -11.224 1.00 64.69 93 ILE A C 1
ATOM 701 O O . ILE A 1 93 ? 13.489 -15.037 -12.343 1.00 64.69 93 ILE A O 1
ATOM 705 N N . LEU A 1 94 ? 14.378 -15.484 -10.332 1.00 56.28 94 LEU A N 1
ATOM 706 C CA . LEU A 1 94 ? 15.735 -15.024 -10.641 1.00 56.28 94 LEU A CA 1
ATOM 707 C C . LEU A 1 94 ? 16.474 -16.120 -11.424 1.00 56.28 94 LEU A C 1
ATOM 709 O O . LEU A 1 94 ? 17.408 -16.734 -10.911 1.00 56.28 94 LEU A O 1
ATOM 713 N N . THR A 1 95 ? 16.057 -16.434 -12.652 1.00 50.88 95 THR A N 1
ATOM 714 C CA . THR A 1 95 ? 16.905 -17.273 -13.506 1.00 50.88 95 THR A CA 1
ATOM 715 C C . THR A 1 95 ? 18.142 -16.457 -13.874 1.00 50.88 95 THR A C 1
ATOM 717 O O . THR A 1 95 ? 18.031 -15.413 -14.519 1.00 50.88 95 THR A O 1
ATOM 720 N N . THR A 1 96 ? 19.314 -16.923 -13.433 1.00 52.06 96 THR A N 1
ATOM 721 C CA . THR A 1 96 ? 20.658 -16.376 -13.700 1.00 52.06 96 THR A CA 1
ATOM 722 C C . THR A 1 96 ? 20.996 -16.407 -15.196 1.00 52.06 96 THR A C 1
ATOM 724 O O . THR A 1 96 ? 21.860 -17.150 -15.650 1.00 52.06 96 THR A O 1
ATOM 727 N N . SER A 1 97 ? 20.300 -15.611 -16.001 1.00 44.69 97 SER A N 1
ATOM 728 C CA . SER A 1 97 ? 20.727 -15.298 -17.367 1.00 44.69 97 SER A CA 1
ATOM 729 C C . SER A 1 97 ? 20.341 -13.896 -17.834 1.00 44.69 97 SER A C 1
ATOM 731 O O . SER A 1 97 ? 20.992 -13.408 -18.749 1.00 44.69 97 SER A O 1
ATOM 733 N N . ARG A 1 98 ? 19.384 -13.204 -17.192 1.00 50.66 98 ARG A N 1
ATOM 734 C CA . ARG A 1 98 ? 19.069 -11.776 -17.423 1.00 50.66 98 ARG A CA 1
ATOM 735 C C . ARG A 1 98 ? 18.321 -11.195 -16.218 1.00 50.66 98 ARG A C 1
ATOM 737 O O . ARG A 1 98 ? 17.113 -11.028 -16.239 1.00 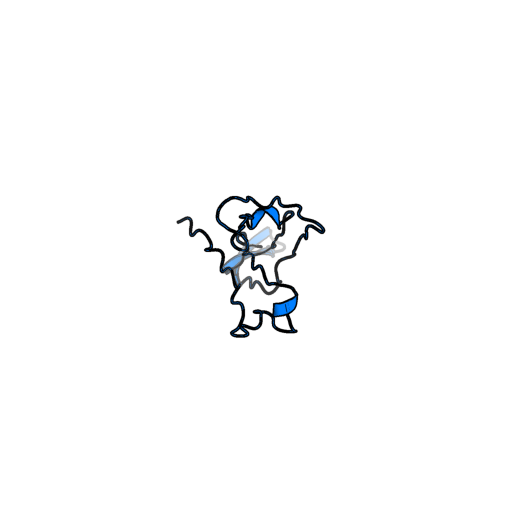50.66 98 ARG A O 1
ATOM 744 N N . SER A 1 99 ? 19.039 -10.881 -15.146 1.00 44.84 99 SER A N 1
ATOM 745 C CA . SER A 1 99 ? 18.463 -10.211 -13.975 1.00 44.84 99 SER A CA 1
ATOM 746 C C . SER A 1 99 ? 17.847 -8.859 -14.364 1.00 44.84 99 SER A C 1
ATOM 748 O O . SER A 1 99 ? 18.578 -7.917 -14.668 1.00 44.84 99 SER A O 1
ATOM 750 N N . SER A 1 100 ? 16.516 -8.748 -14.356 1.00 46.16 100 SER A N 1
ATOM 751 C CA . SER A 1 100 ? 15.795 -7.472 -14.499 1.00 46.16 100 SER A CA 1
ATOM 752 C C . SER A 1 100 ? 14.727 -7.282 -13.420 1.00 46.16 100 SER A C 1
ATOM 754 O O . SER A 1 100 ? 13.713 -6.633 -13.662 1.00 46.16 100 SER A O 1
ATOM 756 N N . ALA A 1 101 ? 14.952 -7.779 -12.201 1.00 42.75 101 ALA A N 1
ATOM 757 C CA . ALA A 1 101 ? 14.205 -7.285 -11.050 1.00 42.75 101 ALA A CA 1
ATOM 758 C C . ALA A 1 101 ? 14.661 -5.843 -10.770 1.00 42.75 101 ALA A C 1
ATOM 760 O O . ALA A 1 101 ? 15.602 -5.601 -10.014 1.00 42.75 101 ALA A O 1
ATOM 761 N N . VAL A 1 102 ? 14.023 -4.866 -11.419 1.00 44.59 102 VAL A N 1
ATOM 762 C CA . VAL A 1 102 ? 14.196 -3.456 -11.067 1.00 44.59 102 VAL A CA 1
ATOM 763 C C . VAL A 1 102 ? 13.420 -3.235 -9.774 1.00 44.59 102 VAL A C 1
ATOM 765 O O . VAL A 1 102 ? 12.229 -2.928 -9.777 1.00 44.59 102 VAL A O 1
ATOM 768 N N . GLN A 1 103 ? 14.099 -3.433 -8.646 1.00 38.53 103 GLN A N 1
ATOM 769 C CA . GLN A 1 103 ? 13.639 -2.939 -7.357 1.00 38.53 103 GL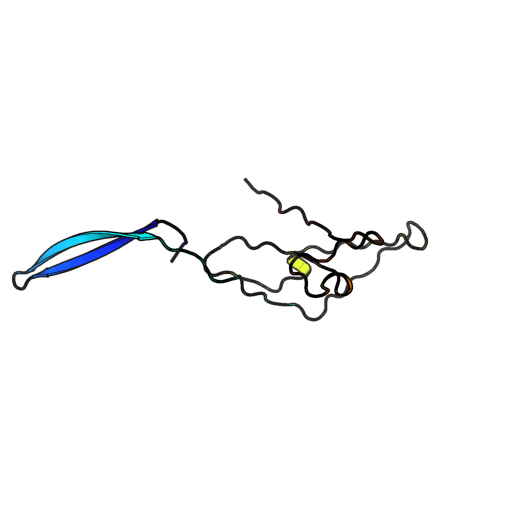N A CA 1
ATOM 770 C C . GLN A 1 103 ? 13.640 -1.407 -7.439 1.00 38.53 103 GLN A C 1
ATOM 772 O O . GLN A 1 103 ? 14.672 -0.763 -7.257 1.00 38.53 103 GLN A O 1
ATOM 777 N N . MET A 1 104 ? 12.489 -0.820 -7.766 1.00 36.75 104 MET A N 1
ATOM 778 C CA . MET A 1 104 ? 12.291 0.624 -7.667 1.00 36.75 104 MET A CA 1
ATOM 779 C C . MET A 1 104 ? 12.480 1.002 -6.189 1.00 36.75 104 MET A C 1
ATOM 781 O O . MET A 1 104 ? 11.774 0.449 -5.338 1.00 36.75 104 MET A O 1
ATOM 785 N N . PRO A 1 105 ? 13.425 1.888 -5.826 1.00 28.97 105 PRO A N 1
ATOM 786 C CA . PRO A 1 105 ? 13.525 2.333 -4.450 1.00 28.97 105 PRO A CA 1
ATOM 787 C C . PRO A 1 105 ? 12.254 3.114 -4.118 1.00 28.97 105 PRO A C 1
ATOM 789 O O . PRO A 1 105 ? 11.998 4.176 -4.684 1.00 28.97 105 PRO A O 1
ATOM 792 N N . ALA A 1 106 ? 11.455 2.589 -3.189 1.00 39.00 106 ALA A N 1
ATOM 793 C CA . ALA A 1 106 ? 10.439 3.381 -2.520 1.00 39.00 106 ALA A CA 1
ATOM 794 C C . ALA A 1 106 ? 11.150 4.590 -1.901 1.00 39.00 106 ALA A C 1
ATOM 796 O O . ALA A 1 106 ? 11.991 4.437 -1.009 1.00 39.00 106 ALA A O 1
ATOM 797 N N . ARG A 1 107 ? 10.866 5.794 -2.406 1.00 32.50 107 ARG A N 1
ATOM 798 C CA . ARG A 1 107 ? 11.310 7.028 -1.757 1.00 32.50 107 ARG A CA 1
ATOM 799 C C . ARG A 1 107 ? 10.704 7.026 -0.354 1.00 32.50 107 ARG A C 1
ATOM 801 O O . ARG A 1 107 ? 9.506 7.224 -0.199 1.00 32.50 107 ARG A O 1
ATOM 808 N N . ARG A 1 108 ? 11.535 6.795 0.665 1.00 33.44 108 ARG A N 1
ATOM 809 C CA . ARG A 1 108 ? 11.222 7.190 2.040 1.00 33.44 108 ARG A CA 1
ATOM 810 C C . ARG A 1 108 ? 11.210 8.715 2.069 1.00 33.44 108 ARG A C 1
ATOM 812 O O . ARG A 1 108 ? 12.269 9.336 2.105 1.00 33.44 108 ARG A O 1
ATOM 819 N N . SER A 1 109 ? 10.030 9.311 2.004 1.00 35.19 109 SER A N 1
ATOM 820 C CA . SER A 1 109 ? 9.804 10.637 2.571 1.00 35.19 109 SER A CA 1
ATOM 821 C C . SER A 1 109 ? 9.599 10.446 4.072 1.00 35.19 109 SER A C 1
ATOM 823 O O . SER A 1 109 ? 8.660 9.761 4.478 1.00 35.19 109 SER A O 1
ATOM 825 N N . TRP A 1 110 ? 10.553 10.957 4.850 1.00 48.75 110 TRP A N 1
ATOM 826 C CA . TRP A 1 110 ? 10.384 11.227 6.276 1.00 48.75 110 TRP A CA 1
ATOM 827 C C . TRP A 1 110 ? 9.280 12.259 6.494 1.00 48.75 110 TRP A C 1
ATOM 829 O O . TRP A 1 110 ? 9.109 13.112 5.590 1.00 48.75 110 TRP A O 1
#

pLDDT: mean 78.02, std 17.0, range [28.97, 95.75]

Secondary structure (DSSP, 8-state):
--SEEEEEEEEEE-TT--EEEEEEEEEE------B--B-S----PPP--S-TT-------GGGGBS--B-SS-S--------TTT-TT-TT----TT-------------

Radius of gyration: 24.16 Å; chains: 1; bounding box: 62×30×64 Å

Sequence (110 aa):
MPRGIQNAYIVAEDCCGNITKKIVRLNVLDNVPPVPVCIRNTVVSLVGGVSPGENITKVFAESLDNGSFDNCSPHIYFKVIRMEELLGTINGILTTSRSSAVQMPARRSW

Foldseek 3Di:
DEAAWDWDWDWDADPVGDIDIDIDIDGDDDDDDWAFDFDPDDDDDFDDDPDVPPTDDDDDQVSGGDDTDDPHDPDDDDWDDPPVQPVVDPQGDPPPPDDDRPPDPDPPDD